Protein AF-A0A0P4V0G4-F1 (afdb_monomer_lite)

Foldseek 3Di:
DVVVCVVVVHDDDDQDPQLVVQLVVDDPQDDDSVVSSVLSVCVSVVHAEEDPDCSSVVHPHHYDD

Sequence (65 aa):
MQQQIQVNELEILPIEIAHTATVAALPFHHKDPFDRLLIAQAITEEIPIISADQVFDSYSVIRYW

Secondary structure (DSSP, 8-state):
-HHHHHHTT-------HHHHHHHHHS-SS---HHHHHHHHHHHHTT--EE-S-GGGGGSSS-EE-

Radius of gyration: 12.64 Å; chains: 1; bounding box: 28×19×33 Å

Structure (mmCIF, N/CA/C/O backbone):
data_AF-A0A0P4V0G4-F1
#
_entry.id   AF-A0A0P4V0G4-F1
#
loop_
_atom_site.group_PDB
_atom_site.id
_atom_site.type_symbol
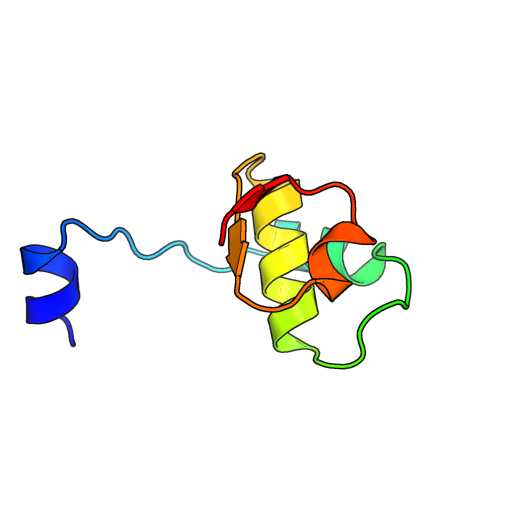_atom_site.label_atom_id
_atom_site.label_alt_id
_atom_site.label_comp_id
_atom_site.label_asym_id
_atom_site.label_entity_id
_atom_site.label_seq_id
_atom_site.pdbx_PDB_ins_code
_atom_site.Cartn_x
_atom_site.Cartn_y
_atom_site.Cartn_z
_atom_site.occupancy
_atom_site.B_iso_or_equiv
_atom_site.auth_seq_id
_atom_site.auth_comp_id
_atom_site.auth_asym_id
_atom_site.auth_atom_id
_atom_site.pdbx_PDB_model_num
ATOM 1 N N . MET A 1 1 ? -7.068 8.586 19.999 1.00 74.75 1 MET A N 1
ATOM 2 C CA . MET A 1 1 ? -6.601 7.700 18.909 1.00 74.75 1 MET A CA 1
ATOM 3 C C . MET A 1 1 ? -7.093 6.268 19.103 1.00 74.75 1 MET A C 1
ATOM 5 O O . MET A 1 1 ? -7.895 5.836 18.295 1.00 74.75 1 MET A O 1
ATOM 9 N N . GLN A 1 2 ? -6.745 5.576 20.197 1.00 86.19 2 GLN A N 1
ATOM 10 C CA . GLN A 1 2 ? -7.208 4.197 20.466 1.00 86.19 2 GLN A CA 1
ATOM 11 C C . GLN A 1 2 ? -8.739 4.027 20.449 1.00 86.19 2 GLN A C 1
ATOM 13 O O . GLN A 1 2 ? -9.244 3.113 19.812 1.00 86.19 2 GLN A O 1
ATOM 18 N N . GLN A 1 3 ? -9.486 4.962 21.045 1.00 90.38 3 GLN A N 1
ATOM 19 C CA . GLN A 1 3 ? -10.954 4.935 20.999 1.00 90.38 3 GLN A CA 1
ATOM 20 C C . GLN A 1 3 ? -11.514 5.051 19.568 1.00 90.38 3 GLN A C 1
ATOM 22 O O . GLN A 1 3 ? -12.519 4.428 19.260 1.00 90.38 3 GLN A O 1
ATOM 27 N N . GLN A 1 4 ? -10.866 5.824 18.687 1.00 94.06 4 GLN A N 1
ATOM 28 C CA . GLN A 1 4 ? -11.309 5.981 17.295 1.00 94.06 4 GLN A CA 1
ATOM 29 C C . GLN A 1 4 ? -11.014 4.732 16.462 1.00 94.06 4 GLN A C 1
ATOM 31 O O . GLN A 1 4 ? -11.808 4.382 15.602 1.00 94.06 4 GLN A O 1
ATOM 36 N N . ILE A 1 5 ? -9.910 4.040 16.745 1.00 93.25 5 ILE A N 1
ATOM 37 C CA . ILE A 1 5 ? -9.592 2.751 16.121 1.00 93.25 5 ILE A CA 1
ATOM 38 C C . ILE A 1 5 ? -10.688 1.734 16.465 1.00 93.25 5 ILE A C 1
ATOM 40 O O . ILE A 1 5 ? -11.251 1.112 15.575 1.00 93.25 5 ILE A O 1
ATOM 44 N N . GLN A 1 6 ? -11.063 1.646 17.744 1.00 93.31 6 GLN A N 1
ATOM 45 C CA . GLN A 1 6 ? -12.080 0.701 18.204 1.00 93.31 6 GLN A CA 1
ATOM 46 C C . GLN A 1 6 ? -13.492 1.028 17.688 1.00 93.31 6 GLN A C 1
ATOM 48 O O . GLN A 1 6 ? -14.203 0.126 17.268 1.00 93.31 6 GLN A O 1
ATOM 53 N N . VAL A 1 7 ? -13.907 2.301 17.716 1.00 96.81 7 VAL A N 1
ATOM 54 C CA . VAL A 1 7 ? -15.255 2.718 17.273 1.00 96.81 7 VAL A CA 1
ATOM 55 C C . VAL A 1 7 ? -15.458 2.522 15.770 1.00 96.81 7 VAL A C 1
ATOM 57 O O . VAL A 1 7 ? -16.574 2.241 15.351 1.00 96.81 7 VAL A O 1
ATOM 60 N N . ASN A 1 8 ? -14.399 2.666 14.974 1.00 95.75 8 ASN A N 1
ATOM 61 C CA . ASN A 1 8 ? -14.457 2.493 13.522 1.00 95.75 8 ASN A CA 1
ATOM 62 C C . ASN A 1 8 ? -14.044 1.082 13.071 1.00 95.75 8 ASN A C 1
ATOM 64 O O . ASN A 1 8 ? -13.842 0.881 11.879 1.00 95.75 8 ASN A O 1
ATOM 68 N N . GLU A 1 9 ? -13.880 0.139 14.008 1.00 96.12 9 GLU A N 1
ATOM 69 C CA . GLU A 1 9 ? -13.500 -1.254 13.724 1.00 96.12 9 GLU A CA 1
ATOM 70 C C . GLU A 1 9 ? -12.231 -1.367 12.860 1.00 96.12 9 GLU A C 1
ATOM 72 O O . GLU A 1 9 ? -12.113 -2.217 11.981 1.00 96.12 9 GLU A O 1
ATOM 77 N N . LEU A 1 10 ? -11.265 -0.480 13.111 1.00 95.44 10 LEU A N 1
ATOM 78 C CA . LEU A 1 10 ? -10.000 -0.456 12.389 1.00 95.44 10 LEU A CA 1
ATOM 79 C C . LEU A 1 10 ? -9.000 -1.402 13.047 1.00 95.44 10 LEU A C 1
ATOM 81 O O . LEU A 1 10 ? -8.813 -1.389 14.266 1.00 95.44 10 LEU A O 1
ATOM 85 N N . GLU A 1 11 ? -8.289 -2.157 12.222 1.00 94.56 11 GLU A N 1
ATOM 86 C CA . GLU A 1 11 ? -7.120 -2.921 12.636 1.00 94.56 11 GLU A CA 1
ATOM 87 C C . GLU A 1 11 ? -5.845 -2.166 12.254 1.00 94.56 11 GLU A C 1
ATOM 89 O O . GLU A 1 11 ? -5.737 -1.590 11.170 1.00 94.56 11 GLU A O 1
ATOM 94 N N . ILE A 1 12 ? -4.872 -2.135 13.167 1.00 94.62 12 ILE A N 1
ATOM 95 C CA . ILE A 1 12 ? -3.567 -1.542 12.883 1.00 94.62 12 ILE A CA 1
ATOM 96 C C . ILE A 1 12 ? -2.695 -2.598 12.227 1.00 94.62 12 ILE A C 1
ATOM 98 O O . ILE A 1 12 ? -2.288 -3.558 12.877 1.00 94.62 12 ILE A O 1
ATOM 102 N N . LEU A 1 13 ? -2.370 -2.370 10.960 1.00 95.25 13 LEU A N 1
ATOM 103 C CA . LEU A 1 13 ? -1.488 -3.239 10.203 1.00 95.25 13 LEU A CA 1
ATOM 104 C C . LEU A 1 13 ? -0.019 -2.856 10.473 1.00 95.25 13 LEU A C 1
ATOM 106 O O . LEU A 1 13 ? 0.388 -1.735 10.141 1.00 95.25 13 LEU A O 1
ATOM 110 N N . PRO A 1 14 ? 0.786 -3.730 11.104 1.00 95.94 14 PRO A N 1
ATOM 111 C CA . PRO A 1 14 ? 2.186 -3.438 11.374 1.00 95.94 14 PRO A CA 1
ATOM 112 C C . PRO A 1 14 ? 2.996 -3.399 10.077 1.00 95.94 14 PRO A C 1
ATOM 114 O O . PRO A 1 14 ? 2.682 -4.079 9.104 1.00 95.94 14 PRO A O 1
ATOM 117 N N . ILE A 1 15 ? 4.073 -2.615 10.083 1.00 95.88 15 ILE A N 1
ATOM 118 C CA . ILE A 1 15 ? 5.064 -2.641 9.008 1.00 95.88 15 ILE A CA 1
ATOM 119 C C . ILE A 1 15 ? 6.051 -3.770 9.295 1.00 95.88 15 ILE A C 1
ATOM 121 O O . ILE A 1 15 ? 6.701 -3.786 10.343 1.00 95.88 15 ILE A O 1
ATOM 125 N N . GLU A 1 16 ? 6.201 -4.673 8.337 1.00 96.81 16 GLU A N 1
ATOM 126 C CA . GLU A 1 16 ? 7.104 -5.812 8.401 1.00 96.81 16 GLU A CA 1
ATOM 127 C C . GLU A 1 16 ? 8.274 -5.666 7.423 1.00 96.81 16 GLU A C 1
ATOM 129 O O . GLU A 1 16 ? 8.244 -4.902 6.454 1.00 96.81 16 GLU A O 1
ATOM 134 N N . ILE A 1 17 ? 9.334 -6.445 7.653 1.00 96.56 17 ILE A N 1
ATOM 135 C CA . ILE A 1 17 ? 10.521 -6.455 6.784 1.00 96.56 17 ILE A CA 1
ATOM 136 C C . ILE A 1 17 ? 10.140 -6.818 5.340 1.00 96.56 17 ILE A C 1
ATOM 138 O O . ILE A 1 17 ? 10.721 -6.267 4.404 1.00 96.56 17 ILE A O 1
ATOM 142 N N . ALA A 1 18 ? 9.135 -7.679 5.146 1.00 97.06 18 ALA A N 1
ATOM 143 C CA . ALA A 1 18 ? 8.630 -8.045 3.825 1.00 97.06 18 ALA A CA 1
ATOM 144 C C . ALA A 1 18 ? 8.190 -6.816 3.008 1.00 97.06 18 ALA A C 1
ATOM 146 O O . ALA A 1 18 ? 8.561 -6.691 1.840 1.00 97.06 18 ALA A O 1
ATOM 147 N N . HIS A 1 19 ? 7.519 -5.843 3.637 1.00 97.75 19 HIS A N 1
ATOM 148 C CA . HIS A 1 19 ? 7.098 -4.604 2.971 1.00 97.75 19 HIS A CA 1
ATOM 149 C C . HIS A 1 19 ? 8.305 -3.805 2.472 1.00 97.75 19 HIS A C 1
ATOM 151 O O . HIS A 1 19 ? 8.282 -3.261 1.371 1.00 97.75 19 HIS A O 1
ATOM 157 N N . THR A 1 20 ? 9.404 -3.778 3.232 1.00 95.31 20 THR A N 1
ATOM 158 C CA . THR A 1 20 ? 10.622 -3.043 2.841 1.00 95.31 20 THR A CA 1
ATOM 159 C C . THR A 1 20 ? 11.320 -3.641 1.619 1.00 95.31 20 THR A C 1
ATOM 161 O O . THR A 1 20 ? 11.848 -2.895 0.790 1.00 95.31 20 THR A O 1
ATOM 164 N N . ALA A 1 21 ? 11.281 -4.969 1.463 1.00 96.69 21 ALA A N 1
ATOM 165 C CA . ALA A 1 21 ? 11.805 -5.635 0.274 1.00 96.69 21 ALA A CA 1
ATOM 166 C C . ALA A 1 21 ? 10.998 -5.229 -0.968 1.00 96.69 21 ALA A C 1
ATOM 168 O O . ALA A 1 21 ? 11.577 -4.896 -2.005 1.00 96.69 21 ALA A O 1
ATOM 169 N N . THR A 1 22 ? 9.672 -5.153 -0.830 1.00 97.31 22 THR A N 1
ATOM 170 C CA . THR A 1 22 ? 8.777 -4.664 -1.881 1.00 97.31 22 THR A CA 1
ATOM 171 C C . THR A 1 22 ? 9.059 -3.196 -2.218 1.00 97.31 22 THR A C 1
ATOM 173 O O . THR A 1 22 ? 9.205 -2.873 -3.395 1.00 97.31 22 THR A O 1
ATOM 176 N N . VAL A 1 23 ? 9.253 -2.308 -1.228 1.00 97.12 23 VAL A N 1
ATOM 177 C CA . VAL A 1 23 ? 9.618 -0.889 -1.464 1.00 97.12 23 VAL A CA 1
ATOM 178 C C . VAL A 1 23 ? 10.862 -0.753 -2.344 1.00 97.12 23 VAL A C 1
ATOM 180 O O . VAL A 1 23 ? 10.883 0.085 -3.253 1.00 97.12 23 VAL A O 1
ATOM 183 N N . ALA A 1 24 ? 11.892 -1.562 -2.080 1.00 95.44 24 ALA A N 1
ATOM 184 C CA . ALA A 1 24 ? 13.149 -1.535 -2.825 1.00 95.44 24 ALA A CA 1
ATOM 185 C C . ALA A 1 24 ? 12.977 -1.956 -4.295 1.00 95.44 24 ALA A C 1
ATOM 187 O O . ALA A 1 24 ? 13.717 -1.479 -5.154 1.00 95.44 24 ALA A O 1
ATOM 188 N N . ALA A 1 25 ? 11.991 -2.809 -4.584 1.00 95.69 25 ALA A N 1
ATOM 189 C CA . ALA A 1 25 ? 11.660 -3.268 -5.931 1.00 95.69 25 ALA A CA 1
ATOM 190 C C . ALA A 1 25 ? 10.659 -2.357 -6.670 1.00 95.69 25 ALA A C 1
ATOM 192 O O . ALA A 1 25 ? 10.488 -2.505 -7.881 1.00 95.69 25 ALA A O 1
ATOM 193 N N . LEU A 1 26 ? 9.996 -1.420 -5.976 1.00 96.50 26 LEU A N 1
ATOM 194 C CA . LEU A 1 26 ? 8.990 -0.552 -6.590 1.00 96.50 26 LEU A CA 1
ATOM 195 C C . LEU A 1 26 ? 9.592 0.351 -7.680 1.00 96.50 26 LEU A C 1
ATOM 197 O O . LEU A 1 26 ? 10.608 1.017 -7.435 1.00 96.50 26 LEU A O 1
ATOM 201 N N . PRO A 1 27 ? 8.922 0.479 -8.843 1.00 95.88 27 PRO A N 1
ATOM 202 C CA . PRO A 1 27 ? 9.306 1.463 -9.839 1.00 95.88 27 PRO A CA 1
ATOM 203 C C . PRO A 1 27 ? 9.162 2.887 -9.286 1.00 95.88 27 PRO A C 1
ATOM 205 O O . PRO A 1 27 ? 8.341 3.190 -8.412 1.00 95.88 27 PRO A O 1
ATOM 208 N N . PHE A 1 28 ? 9.998 3.788 -9.794 1.00 94.62 28 PHE A N 1
ATOM 209 C CA . PHE A 1 28 ? 10.064 5.162 -9.307 1.00 94.62 28 PHE A CA 1
ATOM 210 C C . PHE A 1 28 ? 9.015 6.050 -9.994 1.00 94.62 28 PHE A C 1
ATOM 212 O O . PHE A 1 28 ? 9.333 6.805 -10.912 1.00 94.62 28 PHE A O 1
ATOM 219 N N . HIS A 1 29 ? 7.760 5.947 -9.554 1.00 94.19 29 HIS A N 1
ATOM 220 C CA . HIS A 1 29 ? 6.653 6.805 -10.002 1.00 94.19 29 HIS A CA 1
ATOM 221 C C . HIS A 1 29 ? 6.240 7.834 -8.943 1.00 94.19 29 HIS A C 1
ATOM 223 O O . HIS A 1 29 ? 5.814 8.933 -9.292 1.00 94.19 29 HIS A O 1
ATOM 229 N N . HIS A 1 30 ? 6.454 7.520 -7.661 1.00 90.44 30 HIS A N 1
ATOM 230 C CA . HIS A 1 30 ? 6.192 8.403 -6.531 1.00 90.44 30 HIS A CA 1
ATOM 231 C C . HIS A 1 30 ? 7.463 8.726 -5.733 1.00 90.44 30 HIS A C 1
ATOM 233 O O . HIS A 1 30 ? 8.367 7.894 -5.617 1.00 90.44 30 HIS A O 1
ATOM 239 N N . LYS A 1 31 ? 7.549 9.944 -5.183 1.00 91.50 31 LYS A N 1
ATOM 240 C CA . LYS A 1 31 ? 8.725 10.404 -4.418 1.00 91.50 31 LYS A CA 1
ATOM 241 C C . LYS A 1 31 ? 8.560 10.262 -2.911 1.00 91.50 31 LYS A C 1
ATOM 243 O O . LYS A 1 31 ? 9.574 10.174 -2.223 1.00 91.50 31 LYS A O 1
ATOM 248 N N . ASP A 1 32 ? 7.325 10.262 -2.412 1.00 96.12 32 ASP A N 1
ATOM 249 C CA . ASP A 1 32 ? 7.085 10.194 -0.976 1.00 96.12 32 ASP A CA 1
ATOM 250 C C . ASP A 1 32 ? 7.424 8.788 -0.443 1.00 96.12 32 ASP A C 1
ATOM 252 O O . ASP A 1 32 ? 6.886 7.793 -0.945 1.00 96.12 32 ASP A O 1
ATOM 256 N N . PRO A 1 33 ? 8.347 8.673 0.528 1.00 94.31 33 PRO A N 1
ATOM 257 C CA . PRO A 1 33 ? 8.785 7.381 1.040 1.00 94.31 33 PRO A CA 1
ATOM 258 C C . PRO A 1 33 ? 7.693 6.650 1.828 1.00 94.31 33 PRO A C 1
ATOM 260 O O . PRO A 1 33 ? 7.712 5.420 1.864 1.00 94.31 33 PRO A O 1
ATOM 263 N N . PHE A 1 34 ? 6.754 7.369 2.443 1.00 95.62 34 PHE A N 1
ATOM 264 C CA . PHE A 1 34 ? 5.654 6.769 3.186 1.00 95.62 34 PHE A CA 1
ATOM 265 C C . PHE A 1 34 ? 4.579 6.238 2.239 1.00 95.62 34 PHE A C 1
ATOM 267 O O . PHE A 1 34 ? 4.167 5.092 2.391 1.00 95.62 34 PHE A O 1
ATOM 274 N N . ASP A 1 35 ? 4.220 6.974 1.186 1.00 96.50 35 ASP A N 1
ATOM 275 C CA . ASP A 1 35 ? 3.281 6.458 0.175 1.00 96.50 35 ASP A CA 1
ATOM 276 C C . ASP A 1 35 ? 3.831 5.222 -0.531 1.00 96.50 35 ASP A C 1
ATOM 278 O O . ASP A 1 35 ? 3.116 4.248 -0.759 1.00 96.50 35 ASP A O 1
ATOM 282 N N . ARG A 1 36 ? 5.137 5.206 -0.812 1.00 97.44 36 ARG A N 1
ATOM 283 C CA . ARG A 1 36 ? 5.796 4.006 -1.341 1.00 97.44 36 ARG A CA 1
ATOM 284 C C . ARG A 1 36 ? 5.722 2.828 -0.377 1.00 97.44 36 ARG A C 1
ATOM 286 O O . ARG A 1 36 ? 5.603 1.696 -0.837 1.00 97.44 36 ARG A O 1
ATOM 293 N N . LEU A 1 37 ? 5.793 3.076 0.928 1.00 97.50 37 LEU A N 1
ATOM 294 C CA . LEU A 1 37 ? 5.614 2.033 1.932 1.00 97.50 37 LEU A CA 1
ATOM 295 C C . LEU A 1 37 ? 4.165 1.533 1.976 1.00 97.50 37 LEU A C 1
ATOM 297 O O . LEU A 1 37 ? 3.966 0.324 2.020 1.00 97.50 37 LEU A O 1
ATOM 301 N N . LEU A 1 38 ? 3.173 2.422 1.879 1.00 97.31 38 LEU A N 1
ATOM 302 C CA . LEU A 1 38 ? 1.754 2.049 1.805 1.00 97.31 38 LEU A CA 1
ATOM 303 C C . LEU A 1 38 ? 1.453 1.201 0.564 1.00 97.31 38 LEU A C 1
ATOM 305 O O . LEU A 1 38 ? 0.798 0.167 0.665 1.00 97.31 38 LEU A O 1
ATOM 309 N N . ILE A 1 39 ? 1.981 1.596 -0.597 1.00 97.69 39 ILE A N 1
ATOM 310 C CA . ILE A 1 39 ? 1.880 0.817 -1.840 1.00 97.69 39 ILE A CA 1
ATOM 311 C C . ILE A 1 39 ? 2.528 -0.555 -1.656 1.00 97.69 39 ILE A C 1
ATOM 313 O O . ILE A 1 39 ? 1.942 -1.572 -2.012 1.00 97.69 39 ILE A O 1
ATOM 317 N N . ALA A 1 40 ? 3.734 -0.602 -1.089 1.00 97.81 40 ALA A N 1
ATOM 318 C CA . ALA A 1 40 ? 4.441 -1.855 -0.867 1.00 97.81 40 ALA A CA 1
ATOM 319 C C . ALA A 1 40 ? 3.702 -2.789 0.101 1.00 97.81 40 ALA A C 1
ATOM 321 O O . ALA A 1 40 ? 3.665 -3.996 -0.137 1.00 97.81 40 ALA A O 1
ATOM 322 N N . GLN A 1 41 ? 3.103 -2.248 1.161 1.00 98.06 41 GLN A N 1
ATOM 323 C CA . GLN A 1 41 ? 2.281 -3.002 2.102 1.00 98.06 41 GLN A CA 1
ATOM 324 C C . GLN A 1 41 ? 1.021 -3.541 1.412 1.00 98.06 41 GLN A C 1
ATOM 326 O O . GLN A 1 41 ? 0.763 -4.735 1.493 1.00 98.06 41 GLN A O 1
ATOM 331 N N . ALA A 1 42 ? 0.313 -2.716 0.633 1.00 97.94 42 ALA A N 1
ATOM 332 C CA . ALA A 1 42 ? -0.859 -3.142 -0.136 1.00 97.94 42 ALA A CA 1
ATOM 333 C C . ALA A 1 42 ? -0.542 -4.265 -1.141 1.00 97.94 42 ALA A C 1
ATOM 335 O O . ALA A 1 42 ? -1.297 -5.227 -1.251 1.00 97.94 42 ALA A O 1
ATOM 336 N N . ILE A 1 43 ? 0.602 -4.181 -1.833 1.00 97.81 43 ILE A N 1
ATOM 337 C CA . ILE A 1 43 ? 1.073 -5.243 -2.738 1.00 97.81 43 ILE A CA 1
ATOM 338 C C . ILE A 1 43 ? 1.402 -6.522 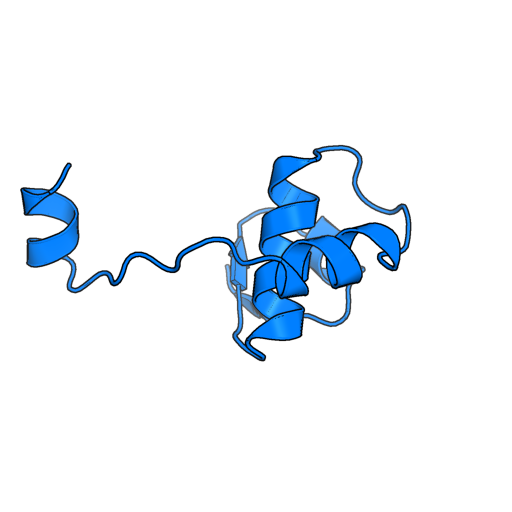-1.966 1.00 97.81 43 ILE A C 1
ATOM 340 O O . ILE A 1 43 ? 1.022 -7.603 -2.397 1.00 97.81 43 ILE A O 1
ATOM 344 N N . THR A 1 44 ? 2.137 -6.407 -0.858 1.00 97.94 44 THR A N 1
ATOM 345 C CA . THR A 1 44 ? 2.639 -7.575 -0.112 1.00 97.94 44 THR A CA 1
ATOM 346 C C . THR A 1 44 ? 1.511 -8.336 0.583 1.00 97.94 44 THR A C 1
ATOM 348 O O . THR A 1 44 ? 1.554 -9.558 0.635 1.00 97.94 44 THR A O 1
ATOM 351 N N . GLU A 1 45 ? 0.509 -7.619 1.088 1.00 97.62 45 GLU A N 1
ATOM 352 C CA . GLU A 1 45 ? -0.654 -8.191 1.778 1.00 97.62 45 GLU A CA 1
ATOM 353 C C . GLU A 1 45 ? -1.820 -8.506 0.824 1.00 97.62 45 GLU A C 1
ATOM 355 O O . GLU A 1 45 ? -2.860 -8.992 1.259 1.00 97.62 45 GLU A O 1
ATOM 360 N N . GLU A 1 46 ? -1.668 -8.218 -0.475 1.00 97.06 46 GLU A N 1
ATOM 361 C CA . GLU A 1 46 ? -2.689 -8.417 -1.515 1.00 97.06 46 GLU A CA 1
ATOM 362 C C . GLU A 1 46 ? -4.035 -7.725 -1.211 1.00 97.06 46 GLU A C 1
ATOM 364 O O . GLU A 1 46 ? -5.114 -8.219 -1.547 1.00 97.06 46 GLU A O 1
ATOM 369 N N . ILE A 1 47 ? -3.979 -6.541 -0.596 1.00 97.00 47 ILE A N 1
ATOM 370 C CA . ILE A 1 47 ? -5.159 -5.755 -0.213 1.00 97.00 47 ILE A CA 1
ATOM 371 C C . ILE A 1 47 ? -5.314 -4.490 -1.069 1.00 97.00 47 ILE A C 1
ATOM 373 O O . ILE A 1 47 ? -4.326 -3.896 -1.507 1.00 97.00 47 ILE A O 1
ATOM 377 N N . PRO A 1 48 ? -6.557 -4.031 -1.304 1.00 97.69 48 PRO A N 1
ATOM 378 C CA . PRO A 1 48 ? -6.797 -2.748 -1.945 1.00 97.69 48 PRO A CA 1
ATOM 379 C C . PRO A 1 48 ? -6.405 -1.583 -1.029 1.00 97.69 48 PRO A C 1
ATOM 381 O O . PRO A 1 48 ? -6.390 -1.704 0.197 1.00 97.69 48 PRO A O 1
ATOM 384 N N . ILE A 1 49 ? -6.163 -0.422 -1.631 1.00 97.31 49 ILE A N 1
ATOM 385 C CA . ILE A 1 49 ? -5.813 0.810 -0.924 1.00 97.31 49 ILE A CA 1
ATOM 386 C C . ILE A 1 49 ? -6.848 1.903 -1.178 1.00 97.31 49 ILE A C 1
ATOM 388 O O . ILE A 1 49 ? -7.261 2.137 -2.310 1.00 97.31 49 ILE A O 1
ATOM 392 N N . ILE A 1 50 ? -7.272 2.595 -0.122 1.00 96.94 50 ILE A N 1
ATOM 393 C CA . ILE A 1 50 ? -8.125 3.781 -0.242 1.00 96.94 50 ILE A CA 1
ATOM 394 C C . ILE A 1 50 ? -7.205 4.995 -0.294 1.00 96.94 50 ILE A C 1
ATOM 396 O O . ILE A 1 50 ? -6.468 5.256 0.656 1.00 96.94 50 ILE A O 1
ATOM 400 N N . SER A 1 51 ? -7.219 5.725 -1.406 1.00 95.75 51 SER A N 1
ATOM 401 C CA . SER A 1 51 ? -6.404 6.926 -1.564 1.00 95.75 51 SER A CA 1
ATOM 402 C C . SER A 1 51 ? -7.018 7.885 -2.569 1.00 95.75 51 SER A C 1
ATOM 404 O O . SER A 1 51 ? -7.521 7.491 -3.626 1.00 95.75 51 SER A O 1
ATOM 406 N N . ALA A 1 52 ? -6.890 9.173 -2.256 1.00 96.06 52 ALA A N 1
ATOM 407 C CA . ALA A 1 52 ? -7.198 10.231 -3.194 1.00 96.06 52 ALA A CA 1
ATOM 408 C C . ALA A 1 52 ? -6.150 10.348 -4.320 1.00 96.06 52 ALA A C 1
ATOM 410 O O . ALA A 1 52 ? -6.418 10.869 -5.402 1.00 96.06 52 ALA A O 1
ATOM 411 N N . ASP A 1 53 ? -4.935 9.866 -4.091 1.00 95.06 53 ASP A N 1
ATOM 412 C CA . ASP A 1 53 ? -3.855 10.072 -5.039 1.00 95.06 53 ASP A CA 1
ATOM 413 C C . ASP A 1 53 ? -3.898 9.04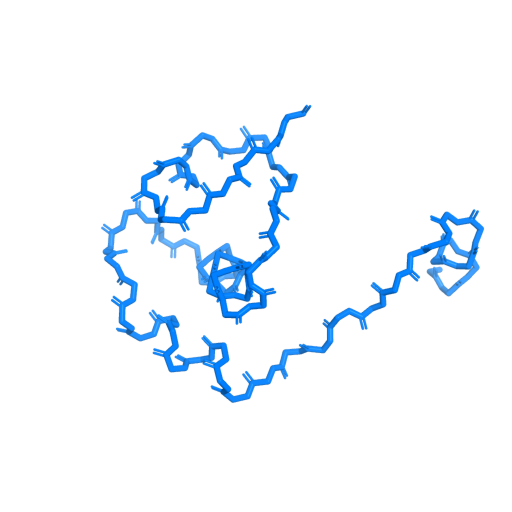7 -6.179 1.00 95.06 53 ASP A C 1
ATOM 415 O O . ASP A 1 53 ? -3.703 7.846 -5.984 1.00 95.06 53 ASP A O 1
ATOM 419 N N . GLN A 1 54 ? -4.127 9.539 -7.396 1.00 95.75 54 GLN A N 1
ATOM 420 C CA . GLN A 1 54 ? -4.162 8.726 -8.611 1.00 95.75 54 GLN A CA 1
ATOM 421 C C . GLN A 1 54 ? -2.789 8.159 -8.984 1.00 95.75 54 GLN A C 1
ATOM 423 O O . GLN A 1 54 ? -2.719 7.214 -9.766 1.00 95.75 54 GLN A O 1
A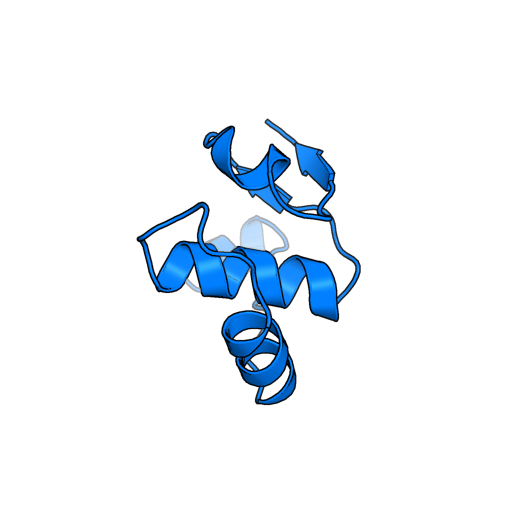TOM 428 N N . VAL A 1 55 ? -1.682 8.671 -8.430 1.00 95.38 55 VAL A N 1
ATOM 429 C CA . VAL A 1 55 ? -0.346 8.115 -8.706 1.00 95.38 55 VAL A CA 1
ATOM 430 C C . VAL A 1 55 ? -0.217 6.656 -8.261 1.00 95.38 55 VAL A C 1
ATOM 432 O O . VAL A 1 55 ? 0.589 5.913 -8.819 1.00 95.38 55 VAL A O 1
ATOM 435 N N . PHE A 1 56 ? -1.047 6.208 -7.317 1.00 96.19 56 PHE A N 1
ATOM 436 C CA . PHE A 1 56 ? -1.097 4.816 -6.864 1.00 96.19 56 PHE A CA 1
ATOM 437 C C . PHE A 1 56 ? -1.557 3.876 -7.995 1.00 96.19 56 PHE A C 1
ATOM 439 O O . PHE A 1 56 ? -1.123 2.729 -8.028 1.00 96.19 56 PHE A O 1
ATOM 446 N N . ASP A 1 57 ? -2.310 4.375 -8.985 1.00 96.25 57 ASP A N 1
ATOM 447 C CA . ASP A 1 57 ? -2.749 3.610 -10.165 1.00 96.25 57 ASP A CA 1
ATOM 448 C C . ASP A 1 57 ? -1.576 3.261 -11.111 1.00 96.25 57 ASP A C 1
ATOM 450 O O . ASP A 1 57 ? -1.717 2.434 -12.011 1.00 96.25 57 ASP A O 1
ATOM 454 N N . SER A 1 58 ? -0.395 3.869 -10.916 1.00 96.69 58 SER A N 1
ATOM 455 C CA . SER A 1 58 ? 0.843 3.500 -11.627 1.00 96.69 58 SER A CA 1
ATOM 456 C C . SER A 1 58 ? 1.535 2.252 -11.062 1.00 96.69 58 SER A C 1
ATOM 458 O O . SER A 1 58 ? 2.550 1.806 -11.599 1.00 96.69 58 SER A O 1
ATOM 460 N N . TYR A 1 59 ? 0.991 1.686 -9.986 1.00 96.19 59 TYR A N 1
ATOM 461 C CA . TYR A 1 59 ? 1.491 0.493 -9.316 1.00 96.19 59 TYR A CA 1
ATOM 462 C C . TYR A 1 59 ? 0.493 -0.661 -9.440 1.00 96.19 59 TYR A C 1
ATOM 464 O O . TYR A 1 59 ? -0.679 -0.464 -9.749 1.00 96.19 59 TYR A O 1
ATOM 472 N N . SER A 1 60 ? 0.948 -1.885 -9.171 1.00 94.19 60 SER A N 1
ATOM 473 C CA . SER A 1 60 ? 0.118 -3.0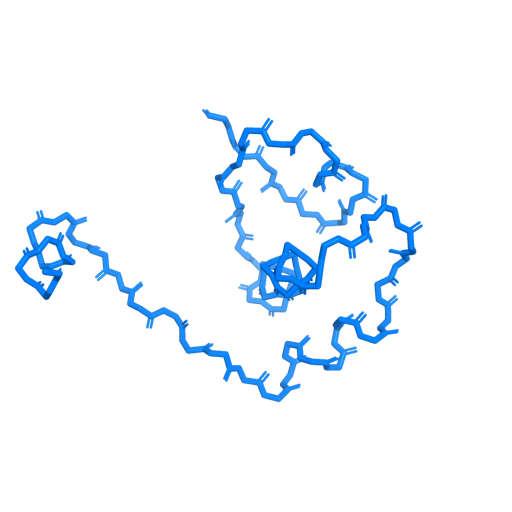97 -9.225 1.00 94.19 60 SER A CA 1
ATOM 474 C C . SER A 1 60 ? -0.803 -3.239 -8.003 1.00 94.19 60 SER A C 1
ATOM 476 O O . SER A 1 60 ? -0.787 -4.268 -7.334 1.00 94.19 60 SER A O 1
ATOM 478 N N . VAL A 1 61 ? -1.578 -2.200 -7.687 1.00 96.69 61 VAL A N 1
ATOM 479 C CA . VAL A 1 61 ? -2.548 -2.166 -6.581 1.00 96.69 61 VAL A CA 1
ATOM 480 C C . VAL A 1 61 ? -3.933 -1.795 -7.092 1.00 96.69 61 VAL A C 1
ATOM 482 O O . VAL A 1 61 ? -4.082 -1.119 -8.107 1.00 96.69 61 VAL A O 1
ATOM 485 N N . ILE A 1 62 ? -4.964 -2.213 -6.362 1.00 97.81 62 ILE A N 1
ATOM 486 C CA . ILE A 1 62 ? -6.335 -1.759 -6.601 1.00 97.81 62 ILE A CA 1
ATOM 487 C C . ILE A 1 62 ? -6.583 -0.550 -5.703 1.00 97.81 62 ILE A C 1
ATOM 489 O O . ILE A 1 62 ? -6.566 -0.686 -4.479 1.00 97.81 62 ILE A O 1
ATOM 493 N N . ARG A 1 63 ? -6.824 0.622 -6.299 1.00 97.25 63 ARG A N 1
ATOM 494 C CA . ARG A 1 63 ? -7.166 1.840 -5.560 1.00 97.25 63 ARG A CA 1
ATOM 495 C C . ARG A 1 63 ? -8.672 2.095 -5.547 1.00 97.25 63 ARG A C 1
ATOM 497 O O . ARG A 1 63 ? -9.322 2.074 -6.591 1.00 97.25 63 ARG A O 1
ATOM 504 N N . TYR A 1 64 ? -9.199 2.423 -4.374 1.00 96.94 64 TYR A N 1
ATOM 505 C CA . TYR A 1 64 ? -10.528 3.007 -4.186 1.00 96.94 64 TYR A CA 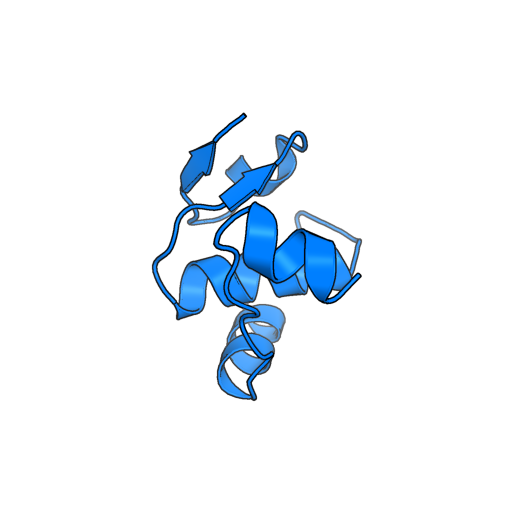1
ATOM 506 C C . TYR A 1 64 ? -10.423 4.494 -3.804 1.00 96.94 64 TYR A C 1
ATOM 508 O O . TYR A 1 64 ? -9.415 4.918 -3.232 1.00 96.94 64 TYR A O 1
ATOM 516 N N . TRP A 1 65 ? -11.458 5.274 -4.133 1.00 87.19 65 TRP A N 1
ATOM 517 C CA . TRP A 1 65 ? -11.600 6.703 -3.814 1.00 87.19 65 TRP A CA 1
ATOM 518 C C . TRP A 1 65 ? -12.738 6.916 -2.815 1.00 87.19 65 TRP A C 1
ATOM 520 O O . TRP A 1 65 ? -13.834 6.363 -3.070 1.00 87.19 65 TRP A O 1
#

pLDDT: mean 95.39, std 3.45, range [74.75, 98.06]